Protein AF-A0AAV9R7K5-F1 (afdb_monomer_lite)

Secondary structure (DSSP, 8-state):
---TTGGGSSSSSSPPPEEEEEESS------SS------SS-EEEEE-SSSSPPPPPTT-EEEEEEEEEEEEE-GGG-EEE--TTSGGGEESS--SS---EEETTTTEEE--TT-EEEEPPP--TTSTT-

Radius of gyration: 17.13 Å; chains: 1; bounding box: 42×40×53 Å

InterPro domains:
  IPR001442 Collagen IV, non-collagenous [PF01413] (42-125)
  IPR001442 Collagen IV, non-collagenous [PS51403] (33-130)
  IPR001442 Collagen IV, non-collagenous [SM00111] (41-130)
  IPR016187 C-type lectin fold [SSF56436] (42-129)
  IPR036954 Collagen IV, non-collagenous domain superfamily [G3DSA:2.170.240.10] (8-130)

Organism: NCBI:txid28760

Sequence (130 aa):
MADPDRNKHQTDDLFPIQAEICHMVKVYFMAFRCSVCEASANVIAVHSQTTELPSCPSSWTPLWEGYSFVMETGLGAEGSGQPLVSPGSCLENFHRMPFIECNGNPGTCKYDSSHYSYWLAALDKTDMFG

Structure (mmCIF, N/CA/C/O backbone):
data_AF-A0AAV9R7K5-F1
#
_entry.id   AF-A0AAV9R7K5-F1
#
loop_
_atom_site.group_PDB
_atom_site.id
_atom_site.type_symbol
_atom_site.label_atom_id
_atom_site.label_alt_id
_atom_site.label_comp_id
_atom_site.label_asym_id
_atom_site.label_entity_id
_atom_site.label_seq_id
_atom_site.pdbx_PDB_ins_code
_atom_site.Cartn_x
_atom_site.Cartn_y
_atom_site.Cartn_z
_atom_site.occupancy
_atom_site.B_iso_or_equiv
_atom_site.auth_seq_id
_atom_site.auth_comp_id
_atom_site.auth_asym_id
_atom_site.auth_atom_id
_atom_site.pdbx_PDB_model_num
ATOM 1 N N . MET A 1 1 ? 6.790 -5.495 -32.102 1.00 29.30 1 MET A N 1
ATOM 2 C CA . MET A 1 1 ? 5.323 -5.587 -32.242 1.00 29.30 1 MET A CA 1
ATOM 3 C C . MET A 1 1 ? 4.713 -5.574 -30.852 1.00 29.30 1 MET A C 1
ATOM 5 O O . MET A 1 1 ? 5.114 -6.389 -30.032 1.00 29.30 1 MET A O 1
ATOM 9 N N . ALA A 1 2 ? 3.836 -4.614 -30.565 1.00 29.59 2 ALA A N 1
ATOM 10 C CA . ALA A 1 2 ? 3.057 -4.603 -29.333 1.00 29.59 2 ALA A CA 1
ATOM 11 C C . ALA A 1 2 ? 1.928 -5.631 -29.474 1.00 29.59 2 ALA A C 1
ATOM 13 O O . ALA A 1 2 ? 1.166 -5.561 -30.432 1.00 29.59 2 ALA A O 1
ATOM 14 N N . ASP A 1 3 ? 1.888 -6.606 -28.570 1.00 32.75 3 ASP A N 1
ATOM 15 C CA . ASP A 1 3 ? 0.790 -7.565 -28.455 1.00 32.75 3 ASP A CA 1
ATOM 16 C C . ASP A 1 3 ? -0.491 -6.832 -27.996 1.00 32.75 3 ASP A C 1
ATOM 18 O O . ASP A 1 3 ? -0.460 -6.217 -26.921 1.00 32.75 3 ASP A O 1
ATOM 22 N N . PRO A 1 4 ? -1.568 -6.840 -28.805 1.00 39.34 4 PRO A N 1
ATOM 23 C CA . PRO A 1 4 ? -2.824 -6.152 -28.524 1.00 39.34 4 PRO A CA 1
ATOM 24 C C . PRO A 1 4 ? -3.752 -6.900 -27.546 1.00 39.34 4 PRO A C 1
ATOM 26 O O . PRO A 1 4 ? -4.800 -6.355 -27.210 1.00 39.34 4 PRO A O 1
ATOM 29 N N . ASP A 1 5 ? -3.392 -8.096 -27.059 1.00 40.50 5 ASP A N 1
ATOM 30 C CA . ASP A 1 5 ? -4.244 -8.937 -26.190 1.00 40.50 5 ASP A CA 1
ATOM 31 C C . ASP A 1 5 ? -3.843 -8.921 -24.694 1.00 40.50 5 ASP A C 1
ATOM 33 O O . ASP A 1 5 ? -4.365 -9.675 -23.871 1.00 40.50 5 ASP A O 1
ATOM 37 N N . ARG A 1 6 ? -2.944 -8.014 -24.284 1.00 47.97 6 ARG A N 1
ATOM 38 C CA . ARG A 1 6 ? -2.461 -7.901 -22.888 1.00 47.97 6 ARG A CA 1
ATOM 39 C C . ARG A 1 6 ? -3.446 -7.273 -21.888 1.00 47.97 6 ARG A C 1
ATOM 41 O O . ARG A 1 6 ? -3.101 -7.106 -20.723 1.00 47.97 6 ARG A O 1
ATOM 48 N N . ASN A 1 7 ? -4.675 -6.985 -22.317 1.00 40.34 7 ASN A N 1
ATOM 49 C CA . ASN A 1 7 ? -5.760 -6.479 -21.466 1.00 40.34 7 ASN A CA 1
ATOM 50 C C . ASN A 1 7 ? -6.429 -7.558 -20.589 1.00 40.34 7 ASN A C 1
ATOM 52 O O . ASN A 1 7 ? -7.333 -7.235 -19.830 1.00 40.34 7 ASN A O 1
ATOM 56 N N . LYS A 1 8 ? -6.039 -8.839 -20.676 1.00 37.75 8 LYS A N 1
ATOM 57 C CA . LYS A 1 8 ? -6.762 -9.930 -19.987 1.00 37.75 8 LYS A CA 1
ATOM 58 C C . LYS A 1 8 ? -6.184 -10.411 -18.656 1.00 37.75 8 LYS A C 1
ATOM 60 O O . LYS A 1 8 ? -6.852 -11.179 -17.970 1.00 37.75 8 LYS A O 1
ATOM 65 N N . HIS A 1 9 ? -4.985 -9.985 -18.260 1.00 44.31 9 HIS A N 1
ATOM 66 C CA . HIS A 1 9 ? -4.329 -10.527 -17.057 1.00 44.31 9 HIS A CA 1
ATOM 67 C C . HIS A 1 9 ? -3.969 -9.497 -15.989 1.00 44.31 9 HIS A C 1
ATOM 69 O O . HIS A 1 9 ? -3.207 -9.804 -15.078 1.00 44.31 9 HIS A O 1
ATOM 75 N N . GLN A 1 10 ? -4.552 -8.298 -16.046 1.00 47.72 10 GLN A N 1
ATOM 76 C CA . GLN A 1 10 ? -4.213 -7.246 -15.094 1.00 47.72 10 GLN A CA 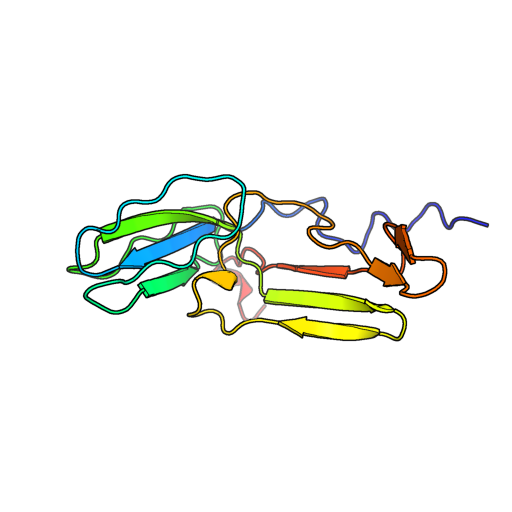1
ATOM 77 C C . GLN A 1 10 ? -5.444 -6.450 -14.666 1.00 47.72 10 GLN A C 1
ATOM 79 O O . GLN A 1 10 ? -5.669 -5.343 -15.134 1.00 47.72 10 GLN A O 1
ATOM 84 N N . THR A 1 11 ? -6.245 -7.061 -13.783 1.00 47.62 11 THR A N 1
ATOM 85 C CA . THR A 1 11 ? -7.217 -6.390 -12.891 1.00 47.62 11 THR A CA 1
ATOM 86 C C . THR A 1 11 ? -8.157 -5.361 -13.539 1.00 47.62 11 THR A C 1
ATOM 88 O O . THR A 1 11 ? -8.476 -4.362 -12.906 1.00 47.62 11 THR A O 1
ATOM 91 N N . ASP A 1 12 ? -8.611 -5.578 -14.775 1.00 40.47 12 ASP A N 1
ATOM 92 C CA . ASP A 1 12 ? -9.501 -4.619 -15.453 1.00 40.47 12 ASP A CA 1
ATOM 93 C C . ASP A 1 12 ? -11.001 -4.863 -15.212 1.00 40.47 12 ASP A C 1
ATOM 95 O O . ASP A 1 12 ? -11.807 -4.022 -15.592 1.00 40.47 12 ASP A O 1
ATOM 99 N N . ASP A 1 13 ? -11.370 -5.925 -14.483 1.00 44.91 13 ASP A N 1
ATOM 100 C CA . ASP A 1 13 ? -12.773 -6.249 -14.157 1.00 44.91 13 ASP A CA 1
ATOM 101 C C . ASP A 1 13 ? -13.037 -6.524 -12.660 1.00 44.91 13 ASP A C 1
ATOM 103 O O . ASP A 1 13 ? -14.130 -6.944 -12.281 1.00 44.91 13 ASP A O 1
ATOM 107 N N . LEU A 1 14 ? -12.059 -6.289 -11.776 1.00 55.47 14 LEU A N 1
ATOM 108 C CA . LEU A 1 14 ? -12.235 -6.451 -10.328 1.00 55.47 14 LEU A CA 1
ATOM 109 C C . LEU A 1 14 ? -12.165 -5.084 -9.651 1.00 55.47 14 LEU A C 1
ATOM 111 O O . LEU A 1 14 ? -11.158 -4.385 -9.744 1.00 55.47 14 LEU A O 1
ATOM 115 N N . PHE A 1 15 ? -13.248 -4.704 -8.974 1.00 57.56 15 PHE A N 1
ATOM 116 C CA . PHE A 1 15 ? -13.302 -3.494 -8.160 1.00 57.56 15 PHE A CA 1
ATOM 117 C C . PHE A 1 15 ? -12.115 -3.463 -7.184 1.00 57.56 15 PHE A C 1
ATOM 119 O O . PHE A 1 15 ? -11.857 -4.467 -6.512 1.00 57.56 15 PHE A O 1
ATOM 126 N N . PRO A 1 16 ? -11.383 -2.343 -7.090 1.00 66.25 16 PRO A N 1
ATOM 127 C CA . PRO A 1 16 ? -10.196 -2.286 -6.257 1.00 66.25 16 PRO A CA 1
ATOM 128 C C . PRO A 1 16 ? -10.585 -2.413 -4.771 1.00 66.25 16 PRO A C 1
ATOM 130 O O . PRO A 1 16 ? -11.484 -1.729 -4.274 1.00 66.25 16 PRO A O 1
ATOM 133 N N . ILE A 1 17 ? -9.936 -3.356 -4.080 1.00 78.12 17 ILE A N 1
ATOM 134 C CA . ILE A 1 17 ? -10.331 -3.824 -2.743 1.00 78.12 17 ILE A CA 1
ATOM 135 C C . ILE A 1 17 ? -9.939 -2.850 -1.664 1.00 78.12 17 ILE A C 1
ATOM 137 O O . ILE A 1 17 ? -8.774 -2.462 -1.561 1.00 78.12 17 ILE A O 1
ATOM 141 N N . GLN A 1 18 ? -10.924 -2.531 -0.834 1.00 86.31 18 GLN A N 1
ATOM 142 C CA . GLN A 1 18 ? -10.821 -1.499 0.175 1.00 86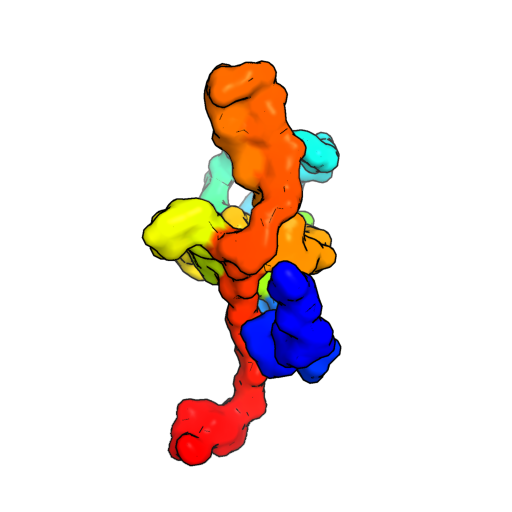.31 18 GLN A CA 1
ATOM 143 C C . GLN A 1 18 ? -9.964 -1.954 1.362 1.00 86.31 18 GLN A C 1
ATOM 145 O O . GLN A 1 18 ? -9.959 -3.120 1.773 1.00 86.31 18 GLN A O 1
ATOM 150 N N . ALA A 1 19 ? -9.229 -1.005 1.915 1.00 84.44 19 ALA A N 1
ATOM 151 C CA . ALA A 1 19 ? -8.418 -1.147 3.106 1.00 84.44 19 ALA A CA 1
ATOM 152 C C . ALA A 1 19 ? -8.541 0.121 3.953 1.00 84.44 19 ALA A C 1
ATOM 154 O O . ALA A 1 19 ? -8.831 1.201 3.439 1.00 84.44 19 ALA A O 1
ATOM 155 N N . GLU A 1 20 ? -8.311 -0.017 5.252 1.00 88.81 20 GLU A N 1
ATOM 156 C CA . GLU A 1 20 ? -8.346 1.096 6.192 1.00 88.81 20 GLU A CA 1
ATOM 157 C C . GLU A 1 20 ? -7.115 1.041 7.094 1.00 88.81 20 GLU A C 1
ATOM 159 O O . GLU A 1 20 ? -6.742 -0.017 7.614 1.00 88.81 20 GLU A O 1
ATOM 164 N N . ILE A 1 21 ? -6.458 2.188 7.258 1.00 87.38 21 ILE A N 1
ATOM 165 C CA . ILE A 1 21 ? -5.391 2.346 8.234 1.00 87.38 21 ILE A CA 1
ATOM 166 C C . ILE A 1 21 ? -5.978 2.772 9.561 1.00 87.38 21 ILE A C 1
ATOM 168 O O . ILE A 1 21 ? -6.681 3.772 9.669 1.00 87.38 21 ILE A O 1
ATOM 172 N N . CYS A 1 22 ? -5.601 2.029 10.588 1.00 83.50 22 CYS A N 1
ATOM 173 C CA . CYS A 1 22 ? -6.090 2.179 11.938 1.00 83.50 22 CYS A CA 1
ATOM 174 C C . CYS A 1 22 ? -4.937 2.542 12.865 1.00 83.50 22 CYS A C 1
ATOM 176 O O . CYS A 1 22 ? -3.831 2.006 12.761 1.00 83.50 22 CYS A O 1
ATOM 178 N N . HIS A 1 23 ? -5.209 3.388 13.852 1.00 86.69 23 HIS A N 1
ATOM 179 C CA . HIS A 1 23 ? -4.253 3.712 14.906 1.00 86.69 23 HIS A CA 1
ATOM 180 C C . HIS A 1 23 ? -4.954 3.960 16.261 1.00 86.69 23 HIS A C 1
ATOM 182 O O . HIS A 1 23 ? -6.149 4.224 16.301 1.00 86.69 23 HIS A O 1
ATOM 188 N N . MET A 1 24 ? -4.249 3.867 17.396 1.00 66.50 24 MET A N 1
ATOM 189 C CA . MET A 1 24 ? -4.876 3.967 18.731 1.00 66.50 24 MET A CA 1
ATOM 190 C C . MET A 1 24 ? -5.065 5.394 19.319 1.00 66.50 24 MET A C 1
ATOM 192 O O . MET A 1 24 ? -5.820 5.542 20.275 1.00 66.50 24 MET A O 1
ATOM 196 N N . VAL A 1 25 ? -4.409 6.451 18.809 1.00 62.09 25 VAL A N 1
ATOM 197 C CA . VAL A 1 25 ? -4.447 7.854 19.310 1.00 62.09 25 VAL A CA 1
ATOM 198 C C . VAL A 1 25 ? -4.378 8.915 18.172 1.00 62.09 25 VAL A C 1
ATOM 200 O O . VAL A 1 25 ? -4.043 8.635 17.040 1.00 62.09 25 VAL A O 1
ATOM 203 N N . LYS A 1 26 ? -4.724 10.188 18.385 1.00 53.88 26 LYS A N 1
ATOM 204 C CA . LYS A 1 26 ? -4.750 11.180 17.284 1.00 53.88 26 LYS A CA 1
ATOM 205 C C . LYS A 1 26 ? -3.396 11.352 16.565 1.00 53.88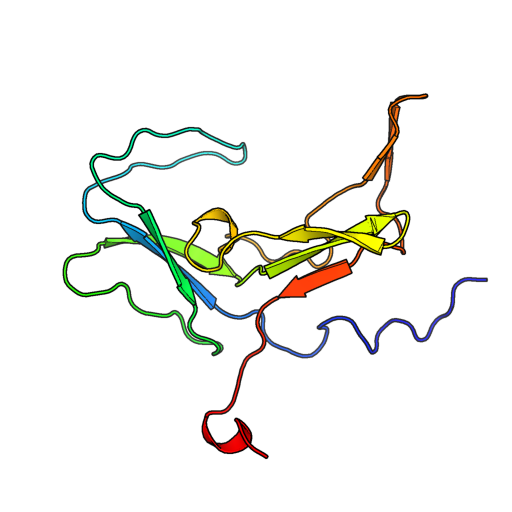 26 LYS A C 1
ATOM 207 O O . LYS A 1 26 ? -2.459 11.897 17.143 1.00 53.88 26 LYS A O 1
ATOM 212 N N . VAL A 1 27 ? -3.354 10.990 15.282 1.00 57.97 27 VAL A N 1
ATOM 213 C CA . VAL A 1 27 ? -2.294 11.340 14.323 1.00 57.97 27 VAL A CA 1
ATOM 214 C C . VAL A 1 27 ? -2.887 12.339 13.330 1.00 57.97 27 VAL A C 1
ATOM 216 O O . VAL A 1 27 ? -4.007 12.151 12.862 1.00 57.97 27 VAL A O 1
ATOM 219 N N . TYR A 1 28 ? -2.165 13.416 13.025 1.00 55.69 28 TYR A N 1
ATOM 220 C CA . TYR A 1 28 ? -2.581 14.400 12.022 1.00 55.69 28 TYR A CA 1
ATOM 221 C C . TYR A 1 28 ? -1.712 14.235 10.777 1.00 55.69 28 TYR A C 1
ATOM 223 O O . TYR A 1 28 ? -0.486 14.278 10.879 1.00 55.69 28 TYR A O 1
ATOM 231 N N . PHE A 1 29 ? -2.341 14.052 9.617 1.00 60.66 29 PHE A N 1
ATOM 232 C CA . PHE A 1 29 ? -1.664 13.823 8.341 1.00 60.66 29 PHE A CA 1
ATOM 233 C C . PHE A 1 29 ? -2.068 14.888 7.319 1.00 60.66 29 PHE A C 1
ATOM 235 O O . PHE A 1 29 ? -3.235 15.275 7.269 1.00 60.66 29 PHE A O 1
ATOM 242 N N . MET A 1 30 ? -1.109 15.371 6.519 1.00 46.66 30 MET A N 1
ATOM 243 C CA . MET A 1 30 ? -1.372 16.190 5.328 1.00 46.66 30 MET A CA 1
ATOM 244 C C . MET A 1 30 ? -0.109 16.299 4.450 1.00 46.66 30 MET A C 1
ATOM 246 O O . MET A 1 30 ? 0.754 17.115 4.767 1.00 46.66 30 MET A O 1
ATOM 250 N N . ALA A 1 31 ? -0.002 15.538 3.347 1.00 49.81 31 ALA A N 1
ATOM 251 C CA . ALA A 1 31 ? 0.693 15.940 2.102 1.00 49.81 31 ALA A CA 1
ATOM 252 C C . ALA A 1 31 ? 0.761 14.821 1.034 1.00 49.81 31 ALA A C 1
ATOM 254 O O . ALA A 1 31 ? 0.903 13.651 1.350 1.00 49.81 31 ALA A O 1
ATOM 255 N N . PHE A 1 32 ? 0.827 15.229 -0.244 1.00 54.56 32 PHE A N 1
ATOM 256 C CA . PHE A 1 32 ? 1.091 14.408 -1.448 1.00 54.56 32 PHE A CA 1
ATOM 257 C C . PHE A 1 32 ? 2.555 13.917 -1.604 1.00 54.56 32 PHE A C 1
ATOM 259 O O . PHE A 1 32 ? 2.951 13.423 -2.659 1.00 54.56 32 PHE A O 1
ATOM 266 N N . ARG A 1 33 ? 3.401 14.104 -0.585 1.00 78.81 33 ARG A N 1
ATOM 267 C CA . ARG A 1 33 ? 4.776 13.577 -0.508 1.00 78.81 33 ARG A CA 1
ATOM 268 C C . ARG A 1 33 ? 4.854 12.644 0.694 1.00 78.81 33 ARG A C 1
ATOM 270 O O . ARG A 1 33 ? 4.086 12.811 1.631 1.00 78.81 33 ARG A O 1
ATOM 277 N N . CYS A 1 34 ? 5.810 11.721 0.710 1.00 79.81 34 CYS A N 1
ATOM 278 C CA . CYS A 1 34 ? 6.018 10.888 1.891 1.00 79.81 34 CYS A CA 1
ATOM 279 C C . CYS A 1 34 ? 6.409 11.766 3.091 1.00 79.81 34 CYS A C 1
ATOM 281 O O . CYS A 1 34 ? 7.391 12.510 3.020 1.00 79.81 34 CYS A O 1
ATOM 283 N N . SER A 1 35 ? 5.663 11.668 4.190 1.00 82.62 35 SER A N 1
ATOM 284 C CA . SER A 1 35 ? 6.018 12.257 5.481 1.00 82.62 35 SER A CA 1
ATOM 285 C C . SER A 1 35 ? 6.332 11.161 6.490 1.00 82.62 35 SER A C 1
ATOM 287 O O . SER A 1 35 ? 5.624 10.159 6.571 1.00 82.62 35 SER A O 1
ATOM 289 N N . VAL A 1 36 ? 7.384 11.367 7.281 1.00 83.25 36 VAL A N 1
ATOM 290 C CA . VAL A 1 36 ? 7.678 10.524 8.443 1.00 83.25 36 VAL A CA 1
ATOM 291 C C . VAL A 1 36 ? 7.044 11.185 9.658 1.00 83.25 36 VAL A C 1
ATOM 293 O O . VAL A 1 36 ? 7.354 12.335 9.968 1.00 83.25 36 VAL A O 1
ATOM 296 N N . CYS A 1 37 ? 6.146 10.467 10.324 1.00 81.19 37 CYS A N 1
ATOM 297 C CA . CYS A 1 37 ? 5.408 10.960 11.481 1.00 81.19 37 CYS A CA 1
ATOM 298 C C . CYS A 1 37 ? 5.734 10.112 12.710 1.00 81.19 37 CYS A C 1
ATOM 300 O O . CYS A 1 37 ? 5.847 8.890 12.614 1.00 81.19 37 CYS A O 1
ATOM 302 N N . GLU A 1 38 ? 5.850 10.757 13.869 1.00 82.94 38 GLU A N 1
ATOM 303 C CA . GLU A 1 38 ? 5.887 10.065 15.154 1.00 82.94 38 GLU A CA 1
ATOM 304 C C . GLU A 1 38 ? 4.452 9.790 15.609 1.00 82.94 38 GLU A C 1
ATOM 306 O O . GLU A 1 38 ? 3.614 10.693 15.640 1.00 82.94 38 GLU A O 1
ATOM 311 N N . ALA A 1 39 ? 4.165 8.537 15.946 1.00 82.00 39 ALA A N 1
ATOM 312 C CA . ALA A 1 39 ? 2.868 8.117 16.447 1.00 82.00 39 ALA A CA 1
ATOM 313 C C . ALA A 1 39 ? 3.025 7.641 17.894 1.00 82.00 39 ALA A C 1
ATOM 315 O O . ALA A 1 39 ? 3.938 6.881 18.208 1.00 82.00 39 ALA A O 1
ATOM 316 N N . SER A 1 40 ? 2.114 8.041 18.784 1.00 82.38 40 SER A N 1
ATOM 317 C CA . SER A 1 40 ? 2.160 7.657 20.205 1.00 82.38 40 SER A CA 1
ATOM 318 C C . SER A 1 40 ? 1.763 6.196 20.469 1.00 82.38 40 SER A C 1
ATOM 320 O O . SER A 1 40 ? 1.709 5.768 21.619 1.00 82.38 40 SER A O 1
ATOM 322 N N . ALA A 1 41 ? 1.425 5.446 19.419 1.00 86.25 41 ALA A N 1
ATOM 323 C CA . ALA A 1 41 ? 1.008 4.049 19.451 1.00 86.25 41 ALA A CA 1
ATOM 324 C C . ALA A 1 41 ? 1.206 3.389 18.072 1.00 86.25 41 ALA A C 1
ATOM 326 O O . ALA A 1 41 ? 1.571 4.043 17.093 1.00 86.25 41 ALA A O 1
ATOM 327 N N . ASN A 1 42 ? 0.928 2.088 17.985 1.00 89.44 42 ASN A N 1
ATOM 328 C CA . ASN A 1 42 ? 1.041 1.340 16.734 1.00 89.44 42 ASN A CA 1
ATOM 329 C C . ASN A 1 42 ? 0.012 1.803 15.691 1.00 89.44 42 ASN A C 1
ATOM 331 O O . ASN A 1 42 ? -1.108 2.188 16.029 1.00 89.44 42 ASN A O 1
ATOM 335 N N . VAL A 1 43 ? 0.405 1.726 14.420 1.00 92.44 43 VAL A N 1
ATOM 336 C CA . VAL A 1 43 ? -0.449 1.928 13.242 1.00 92.44 43 VAL A CA 1
ATOM 337 C C . VAL A 1 43 ? -0.492 0.604 12.482 1.00 92.44 43 VAL A C 1
ATOM 339 O O . VAL A 1 43 ? 0.558 -0.015 12.303 1.00 92.44 43 VAL A O 1
ATOM 342 N N . ILE A 1 44 ? -1.675 0.169 12.052 1.00 94.75 44 ILE A N 1
ATOM 343 C CA . ILE A 1 44 ? -1.855 -1.069 11.283 1.00 94.75 44 ILE A CA 1
ATOM 344 C C . ILE A 1 44 ? -2.759 -0.839 10.077 1.00 94.75 44 ILE A C 1
ATOM 346 O O . ILE A 1 44 ? -3.623 0.035 10.110 1.00 94.75 44 ILE A O 1
ATOM 350 N N . ALA A 1 45 ? -2.595 -1.670 9.054 1.00 96.38 45 ALA A N 1
ATOM 351 C CA . ALA A 1 45 ? -3.557 -1.820 7.973 1.00 96.38 45 ALA A CA 1
ATOM 352 C C . ALA A 1 45 ? -4.551 -2.950 8.260 1.00 96.38 45 ALA A C 1
ATOM 354 O O . ALA A 1 45 ? -4.186 -4.002 8.795 1.00 96.38 45 ALA A O 1
ATOM 355 N N . VAL A 1 46 ? -5.808 -2.728 7.883 1.00 97.38 46 VAL A N 1
ATOM 356 C CA . VAL A 1 46 ? -6.869 -3.734 7.856 1.00 97.38 46 VAL A CA 1
ATOM 357 C C . VAL A 1 46 ? -7.403 -3.823 6.431 1.00 97.38 46 VAL A C 1
ATOM 359 O O . VAL A 1 46 ? -7.668 -2.806 5.797 1.00 97.38 46 VAL A O 1
ATOM 362 N N . HIS A 1 47 ? -7.565 -5.045 5.931 1.00 95.69 47 HIS A N 1
ATOM 363 C CA . HIS A 1 47 ? -8.008 -5.329 4.567 1.00 95.69 47 HIS A CA 1
ATOM 364 C C . HIS A 1 47 ? -9.331 -6.094 4.603 1.00 95.69 47 HIS A C 1
ATOM 366 O O . HIS A 1 47 ? -9.445 -7.071 5.345 1.00 95.69 47 HIS A O 1
ATOM 372 N N . SER A 1 48 ? -10.326 -5.678 3.815 1.00 94.12 48 SER A N 1
ATOM 373 C CA . SER A 1 48 ? -11.649 -6.321 3.840 1.00 94.12 48 SER A CA 1
ATOM 374 C C . SER A 1 48 ? -11.719 -7.610 3.024 1.00 94.12 48 SER A C 1
ATOM 376 O O . SER A 1 48 ? -12.525 -8.483 3.339 1.00 94.12 48 SER A O 1
ATOM 378 N N . GLN A 1 49 ? -10.898 -7.725 1.972 1.00 91.19 49 GLN A N 1
ATOM 379 C CA . GLN A 1 49 ? -11.082 -8.705 0.887 1.00 91.19 49 GLN A CA 1
ATOM 380 C C . GLN A 1 49 ? -12.485 -8.649 0.251 1.00 91.19 49 GLN A C 1
ATOM 382 O O . GLN A 1 49 ? -12.962 -9.628 -0.321 1.00 91.19 49 GLN A O 1
ATOM 387 N N . THR A 1 50 ? -13.140 -7.489 0.324 1.00 87.62 50 THR A N 1
ATOM 388 C CA . THR A 1 50 ? -14.419 -7.182 -0.321 1.00 87.62 50 THR A CA 1
ATOM 389 C C . THR A 1 50 ? -14.359 -5.784 -0.948 1.00 87.62 50 THR A C 1
ATOM 391 O O . THR A 1 50 ? -13.362 -5.068 -0.854 1.00 87.62 50 THR A O 1
ATOM 394 N N . THR A 1 51 ? -15.437 -5.361 -1.602 1.00 86.44 51 THR A N 1
ATOM 395 C CA . THR A 1 51 ? -15.576 -3.979 -2.090 1.00 86.44 51 THR A CA 1
ATOM 396 C C . THR A 1 51 ? -16.004 -2.996 -1.000 1.00 86.44 51 THR A C 1
ATOM 398 O O . THR A 1 51 ? -16.144 -1.809 -1.273 1.00 86.44 51 THR A O 1
ATOM 401 N N . GLU A 1 52 ? -16.247 -3.479 0.217 1.00 90.19 52 GLU A N 1
ATOM 402 C CA . GLU A 1 52 ? -16.656 -2.667 1.360 1.00 90.19 52 GLU A CA 1
ATOM 403 C C . GLU A 1 52 ? -15.436 -2.289 2.198 1.00 90.19 52 GLU A C 1
ATOM 405 O O . GLU A 1 52 ? -14.489 -3.071 2.321 1.00 90.19 52 GLU A O 1
ATOM 410 N N . LEU A 1 53 ? -15.472 -1.098 2.796 1.00 91.81 53 LEU A N 1
ATOM 411 C CA . LEU A 1 53 ? -14.444 -0.659 3.733 1.00 91.81 53 LEU A CA 1
ATOM 412 C C . LEU A 1 53 ? -14.453 -1.561 4.978 1.00 91.81 53 LEU A C 1
ATOM 414 O O . LEU A 1 53 ? -15.520 -1.783 5.562 1.00 91.81 53 LEU A O 1
ATOM 418 N N . PRO A 1 54 ? -13.295 -2.104 5.399 1.00 95.00 54 PRO A N 1
ATOM 419 C CA . PRO A 1 54 ? -13.215 -2.791 6.679 1.00 95.00 54 PRO A CA 1
ATOM 420 C C . PRO A 1 54 ? -13.403 -1.778 7.810 1.00 95.00 54 PRO A C 1
ATOM 422 O O . PRO A 1 54 ? -13.145 -0.599 7.628 1.00 95.00 54 PRO A O 1
ATOM 425 N N . SER A 1 55 ? -13.829 -2.233 8.987 1.00 95.00 55 SER A N 1
ATOM 426 C CA . SER A 1 55 ? -13.839 -1.385 10.182 1.00 95.00 55 SER A CA 1
ATOM 427 C C . SER A 1 55 ? -12.567 -1.584 10.997 1.00 95.00 55 SER A C 1
ATOM 429 O O . SER A 1 55 ? -12.136 -2.722 11.213 1.00 95.00 55 SER A O 1
ATOM 431 N N . CYS A 1 56 ? -12.021 -0.496 11.538 1.00 94.88 56 CYS A N 1
ATOM 432 C CA . CYS A 1 56 ? -10.959 -0.585 12.533 1.00 94.88 56 CYS A CA 1
ATOM 433 C C . CYS A 1 56 ? -11.350 -1.435 13.764 1.00 94.88 56 CYS A C 1
ATOM 435 O O . CYS A 1 56 ? -12.511 -1.425 14.190 1.00 94.88 56 CYS A O 1
ATOM 437 N N . PRO A 1 57 ? -10.392 -2.156 14.388 1.00 94.81 57 PRO A N 1
ATOM 438 C CA . PRO A 1 57 ? -10.663 -2.927 15.597 1.00 94.81 57 PRO A CA 1
ATOM 439 C C . PRO A 1 57 ? -11.133 -2.038 16.756 1.00 94.81 57 PRO A C 1
ATOM 441 O O . PRO A 1 57 ? -10.866 -0.838 16.793 1.00 94.81 57 PRO A O 1
ATOM 444 N N . SER A 1 58 ? -11.779 -2.639 17.759 1.00 93.94 58 SER A N 1
ATOM 445 C CA . SER A 1 58 ? -12.237 -1.900 18.945 1.00 93.94 58 SER A CA 1
ATOM 446 C C . SER A 1 58 ? -11.107 -1.080 19.575 1.00 93.94 58 SER A C 1
ATOM 448 O O . SER A 1 58 ? -10.019 -1.603 19.814 1.00 93.94 58 SER A O 1
ATOM 450 N N . SER A 1 59 ? -11.402 0.182 19.901 1.00 89.75 59 SER A N 1
ATOM 451 C CA . SER A 1 59 ? -10.465 1.166 20.477 1.00 89.75 59 SER A CA 1
ATOM 452 C C . SER A 1 59 ? -9.397 1.705 19.517 1.00 89.75 59 SER A C 1
ATOM 454 O O . SER A 1 59 ? -8.519 2.450 19.949 1.00 89.75 59 SER A O 1
ATOM 456 N N . TRP A 1 60 ? -9.477 1.376 18.228 1.00 93.38 60 TRP A N 1
ATOM 457 C CA . TRP A 1 60 ? -8.696 2.020 17.177 1.00 93.38 60 TRP A CA 1
ATOM 458 C C . TRP A 1 60 ? -9.537 3.091 16.479 1.00 93.38 60 TRP A C 1
ATOM 460 O O . TRP A 1 60 ? -10.763 3.037 16.452 1.00 93.38 60 TRP A O 1
ATOM 470 N N . THR A 1 61 ? -8.856 4.085 15.928 1.00 90.31 61 THR A N 1
ATOM 471 C CA . THR A 1 61 ? -9.417 5.193 15.157 1.00 90.31 61 THR A CA 1
ATOM 472 C C .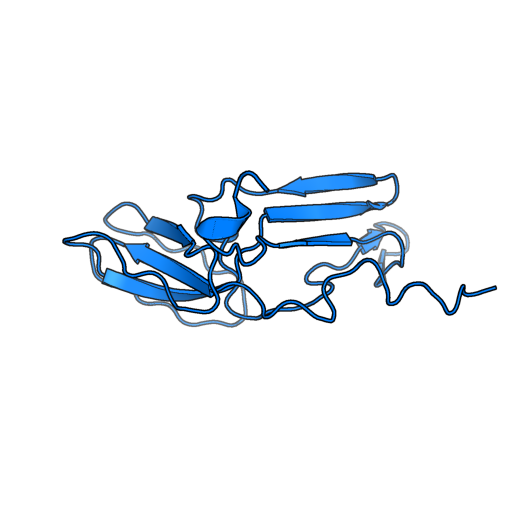 THR A 1 61 ? -8.882 5.106 13.729 1.00 90.31 61 THR A C 1
ATOM 474 O O . THR A 1 61 ? -7.692 4.812 13.561 1.00 90.31 61 THR A O 1
ATOM 477 N N . PRO A 1 62 ? -9.715 5.359 12.710 1.00 91.06 62 PRO A N 1
ATOM 478 C CA . PRO A 1 62 ? -9.252 5.392 11.331 1.00 91.06 62 PRO A CA 1
ATOM 479 C C . PRO A 1 62 ? -8.344 6.599 11.069 1.00 91.06 62 PRO A C 1
ATOM 481 O O . PRO A 1 62 ? -8.526 7.670 11.655 1.00 91.06 62 PRO A O 1
ATOM 484 N N . LEU A 1 63 ? -7.349 6.413 10.200 1.00 90.25 63 LEU A N 1
ATOM 485 C CA . LEU A 1 63 ? -6.455 7.462 9.705 1.00 90.25 63 LEU A CA 1
ATOM 486 C C . LEU A 1 63 ? -6.738 7.787 8.240 1.00 90.25 63 LEU A C 1
ATOM 488 O O . LEU A 1 63 ? -7.002 8.945 7.925 1.00 90.25 63 LEU A O 1
ATOM 492 N N . TRP A 1 64 ? -6.680 6.782 7.364 1.00 90.75 64 TRP A N 1
ATOM 493 C CA . TRP A 1 64 ? -7.038 6.917 5.954 1.00 90.75 64 TRP A CA 1
ATOM 494 C C . TRP A 1 64 ? -7.591 5.613 5.387 1.00 90.75 64 TRP A C 1
ATOM 496 O O . TRP A 1 64 ? -7.306 4.521 5.885 1.00 90.75 64 TRP A O 1
ATOM 506 N N . GLU A 1 65 ? -8.361 5.760 4.319 1.00 93.31 65 GLU A N 1
ATOM 507 C CA . GLU A 1 65 ? -8.937 4.681 3.525 1.00 93.31 65 GLU A CA 1
ATOM 508 C C . GLU A 1 65 ? -8.136 4.529 2.227 1.00 93.31 65 GLU A C 1
ATOM 510 O O . GLU A 1 65 ? -7.523 5.485 1.744 1.00 93.31 65 GLU A O 1
ATOM 515 N N . GLY A 1 66 ? -8.122 3.334 1.647 1.00 93.31 66 GLY A N 1
ATOM 516 C CA . GLY A 1 66 ? -7.378 3.085 0.421 1.00 93.31 66 GLY A CA 1
ATOM 517 C C . GLY A 1 66 ? -7.573 1.688 -0.142 1.00 93.31 66 GLY A C 1
ATOM 518 O O . GLY A 1 66 ? -8.585 1.029 0.087 1.00 93.31 66 GLY A O 1
ATOM 519 N N . TYR A 1 67 ? -6.577 1.240 -0.899 1.00 93.44 67 TYR A N 1
ATOM 520 C CA . TYR A 1 67 ? -6.608 0.010 -1.672 1.00 93.44 67 TYR A CA 1
ATOM 521 C C . TYR A 1 67 ? -5.523 -0.969 -1.243 1.00 93.44 67 TYR A C 1
ATOM 523 O O . TYR A 1 67 ? -4.395 -0.585 -0.933 1.00 93.44 67 TYR A O 1
ATOM 531 N N . SER A 1 68 ? -5.878 -2.252 -1.267 1.00 94.44 68 SER A N 1
ATOM 532 C CA . SER A 1 68 ? -5.070 -3.356 -0.749 1.00 94.44 68 SER A CA 1
ATOM 533 C C . SER A 1 68 ? -3.917 -3.737 -1.680 1.00 94.44 68 SER A C 1
ATOM 535 O O . SER A 1 68 ? -4.060 -4.618 -2.529 1.00 94.44 68 SER A O 1
ATOM 537 N N . PHE A 1 69 ? -2.775 -3.086 -1.510 1.00 93.12 69 PHE A N 1
ATOM 538 C CA . PHE A 1 69 ? -1.544 -3.329 -2.246 1.00 93.12 69 PHE A CA 1
ATOM 539 C C . PHE A 1 69 ? -0.700 -4.435 -1.596 1.00 93.12 69 PHE A C 1
ATOM 541 O O . PHE A 1 69 ? -0.480 -4.428 -0.386 1.00 93.12 69 PHE A O 1
ATOM 548 N N . VAL A 1 70 ? -0.213 -5.387 -2.393 1.00 92.69 70 VAL A N 1
ATOM 549 C CA . VAL A 1 70 ? 0.561 -6.539 -1.899 1.00 92.69 70 VAL A CA 1
ATOM 550 C C . VAL A 1 70 ? 2.032 -6.406 -2.271 1.00 92.69 70 VAL A C 1
ATOM 552 O O . VAL A 1 70 ? 2.911 -6.464 -1.408 1.00 92.69 70 VAL A O 1
ATOM 555 N N . MET A 1 71 ? 2.297 -6.279 -3.569 1.00 92.69 71 MET A N 1
ATOM 556 C CA . MET A 1 71 ? 3.645 -6.304 -4.119 1.00 92.69 71 MET A CA 1
ATOM 557 C C . MET A 1 71 ? 3.683 -5.750 -5.541 1.00 92.69 71 MET A C 1
ATOM 559 O O . MET A 1 71 ? 2.660 -5.619 -6.218 1.00 9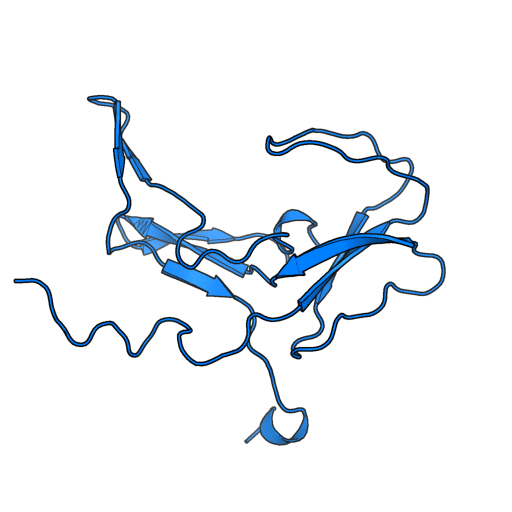2.69 71 MET A O 1
ATOM 563 N N . GLU A 1 72 ? 4.889 -5.494 -6.013 1.00 90.62 72 GLU A N 1
ATOM 564 C CA . GLU A 1 72 ? 5.211 -5.105 -7.371 1.00 90.62 72 GLU A CA 1
ATOM 565 C C . GLU A 1 72 ? 6.363 -5.950 -7.910 1.00 90.62 72 GLU A C 1
ATOM 567 O O . GLU A 1 72 ? 7.224 -6.413 -7.163 1.00 90.62 72 GLU A O 1
ATOM 572 N N . THR A 1 73 ? 6.400 -6.118 -9.227 1.00 90.50 73 THR A N 1
ATOM 573 C CA . THR A 1 73 ? 7.575 -6.630 -9.940 1.00 90.50 73 THR A CA 1
ATOM 574 C C . THR A 1 73 ? 7.953 -5.671 -11.056 1.00 90.50 73 THR A C 1
ATOM 576 O O . THR A 1 73 ? 7.082 -5.003 -11.616 1.00 90.50 73 THR A O 1
ATOM 579 N N . GLY A 1 74 ? 9.231 -5.632 -11.413 1.00 87.56 74 GLY A N 1
ATOM 580 C CA . GLY A 1 74 ? 9.789 -4.797 -12.468 1.00 87.56 74 GLY A CA 1
ATOM 581 C C . GLY A 1 74 ? 10.737 -5.566 -13.386 1.00 87.56 74 GLY A C 1
ATOM 582 O O . GLY A 1 74 ? 10.524 -6.738 -13.717 1.00 87.56 74 GLY A O 1
ATOM 583 N N . LEU A 1 75 ? 11.786 -4.884 -13.848 1.00 84.69 75 LEU A N 1
ATOM 584 C CA . LEU A 1 75 ? 12.773 -5.464 -14.758 1.00 84.69 75 LEU A CA 1
ATOM 585 C C . LEU A 1 75 ? 13.405 -6.740 -14.181 1.00 84.69 75 LEU A C 1
ATOM 587 O O . LEU A 1 75 ? 13.806 -6.793 -13.025 1.00 84.69 75 LEU A O 1
ATOM 591 N N . GLY A 1 76 ? 13.505 -7.779 -15.015 1.00 84.62 76 GLY A N 1
ATOM 592 C CA . GLY A 1 76 ? 14.086 -9.063 -14.611 1.00 84.62 76 GLY A CA 1
ATOM 593 C C . GLY A 1 76 ? 13.204 -9.909 -13.688 1.00 84.62 76 GLY A C 1
ATOM 594 O O . GLY A 1 76 ? 13.694 -10.906 -13.173 1.00 84.62 76 GLY A O 1
ATOM 595 N N . ALA A 1 77 ? 11.926 -9.543 -13.508 1.00 84.12 77 ALA A N 1
ATOM 596 C CA . ALA A 1 77 ? 11.012 -10.147 -12.532 1.00 84.12 77 ALA A CA 1
ATOM 597 C C . ALA A 1 77 ? 11.463 -9.986 -11.067 1.00 84.12 77 ALA A C 1
ATOM 599 O O . ALA A 1 77 ? 10.954 -10.668 -10.180 1.00 84.12 77 ALA A O 1
ATOM 600 N N . GLU A 1 78 ? 12.379 -9.051 -10.814 1.00 87.56 78 GLU A N 1
ATOM 601 C CA . GLU A 1 78 ? 12.685 -8.579 -9.469 1.00 87.56 78 GLU A CA 1
ATOM 602 C C . GLU A 1 78 ? 11.502 -7.779 -8.928 1.00 87.56 78 GLU A C 1
ATOM 604 O O . GLU A 1 78 ? 10.782 -7.126 -9.686 1.00 87.56 78 GLU A O 1
ATOM 609 N N . GLY A 1 79 ? 11.286 -7.823 -7.619 1.00 86.31 79 GLY A N 1
ATOM 610 C CA . GLY A 1 79 ? 10.124 -7.195 -7.013 1.00 86.31 79 GLY A CA 1
ATOM 611 C C . GLY A 1 79 ? 10.264 -6.980 -5.519 1.00 86.31 79 GLY A C 1
ATOM 612 O O . GLY A 1 79 ? 11.135 -7.547 -4.858 1.00 86.31 79 GLY A O 1
ATOM 613 N N . SER A 1 80 ? 9.367 -6.165 -4.989 1.00 89.00 80 SER A N 1
ATOM 614 C CA . SER A 1 80 ? 9.235 -5.906 -3.562 1.00 89.00 80 SER A CA 1
ATOM 615 C C . SER A 1 80 ? 7.776 -5.973 -3.151 1.00 89.00 80 SER A C 1
ATOM 617 O O . SER A 1 80 ? 6.868 -5.900 -3.970 1.00 89.00 80 SER A O 1
ATOM 619 N N . GLY A 1 81 ? 7.553 -6.178 -1.860 1.00 90.88 81 GLY A N 1
ATOM 620 C CA . GLY A 1 81 ? 6.228 -6.165 -1.266 1.00 90.88 81 GLY A CA 1
ATOM 621 C C . GLY A 1 81 ? 6.303 -5.683 0.169 1.00 90.88 81 GLY A C 1
ATOM 622 O O . GLY A 1 81 ? 7.391 -5.477 0.716 1.00 90.88 81 GLY A O 1
ATOM 623 N N . GLN A 1 82 ? 5.140 -5.492 0.777 1.00 86.19 82 GLN A N 1
ATOM 624 C CA . GLN A 1 82 ? 5.019 -5.054 2.164 1.00 86.19 82 GLN A CA 1
ATOM 625 C C . GLN A 1 82 ? 4.181 -6.063 2.956 1.00 86.19 82 GLN A C 1
ATOM 627 O O . GLN A 1 82 ? 3.276 -6.686 2.398 1.00 86.19 82 GLN A O 1
ATOM 632 N N . PRO A 1 83 ? 4.437 -6.243 4.265 1.00 96.12 83 PRO A N 1
ATOM 633 C CA . PRO A 1 83 ? 3.518 -6.991 5.113 1.00 96.12 83 PRO A CA 1
ATOM 634 C C . PRO A 1 83 ? 2.117 -6.373 5.040 1.00 96.12 83 PRO A C 1
ATOM 636 O O . PRO A 1 83 ? 1.992 -5.161 5.174 1.00 96.12 83 PRO A O 1
ATOM 639 N N . LEU A 1 84 ? 1.064 -7.187 4.931 1.00 95.75 84 LEU A N 1
ATOM 640 C CA . LEU A 1 84 ? -0.328 -6.701 4.869 1.00 95.75 84 LEU A CA 1
ATOM 641 C C . LEU A 1 84 ? -0.808 -5.983 6.142 1.00 95.75 84 LEU A C 1
ATOM 643 O O . LEU A 1 84 ? -1.882 -5.410 6.164 1.00 95.75 84 LEU A O 1
ATOM 647 N N . VAL A 1 85 ? -0.041 -6.032 7.230 1.00 95.69 85 VAL A N 1
ATOM 648 C CA . VAL A 1 85 ? -0.326 -5.247 8.442 1.00 95.69 85 VAL A CA 1
ATOM 649 C C . VAL A 1 85 ? 0.319 -3.854 8.392 1.00 95.69 85 VAL A C 1
ATOM 651 O O . VAL A 1 85 ? 0.001 -2.995 9.211 1.00 95.69 85 VAL A O 1
ATOM 654 N N . SER A 1 86 ? 1.249 -3.624 7.462 1.00 94.81 86 SER A N 1
ATOM 655 C CA . SER A 1 86 ? 1.985 -2.368 7.327 1.00 94.81 86 SER A CA 1
ATOM 656 C C . SER A 1 86 ? 1.097 -1.289 6.713 1.00 94.81 86 SER A C 1
ATOM 658 O O . SER A 1 86 ? 0.415 -1.571 5.736 1.00 94.81 86 SER A O 1
ATOM 660 N N . PRO A 1 87 ? 1.175 -0.022 7.154 1.00 93.31 87 PRO A N 1
ATOM 661 C CA . PRO A 1 87 ? 0.460 1.066 6.488 1.00 93.31 87 PRO A CA 1
ATOM 662 C C . PRO A 1 87 ? 0.764 1.190 4.984 1.00 93.31 87 PRO A C 1
ATOM 664 O O . PRO A 1 87 ? -0.074 1.657 4.221 1.00 93.31 87 PRO A O 1
ATOM 667 N N . GLY A 1 88 ? 1.943 0.729 4.543 1.00 92.38 88 GLY A N 1
ATOM 668 C CA . GLY A 1 88 ? 2.340 0.723 3.133 1.00 92.38 88 GLY A CA 1
ATOM 669 C C . GLY A 1 88 ? 1.545 -0.231 2.231 1.00 92.38 88 GLY A C 1
ATOM 670 O O . GLY A 1 88 ? 1.625 -0.085 1.015 1.00 92.38 88 GLY A O 1
ATOM 671 N N . SER A 1 89 ? 0.772 -1.176 2.782 1.00 95.81 89 SER A N 1
ATOM 672 C CA . SER A 1 89 ? -0.141 -2.020 1.996 1.00 95.81 89 SER A CA 1
ATOM 673 C C . SER A 1 89 ? -1.487 -1.344 1.695 1.00 95.81 89 SER A C 1
ATOM 675 O O . SER A 1 89 ? -2.283 -1.908 0.952 1.00 95.81 89 SER A O 1
ATOM 677 N N . CYS A 1 90 ? -1.770 -0.150 2.235 1.00 94.81 90 CYS A N 1
ATOM 678 C CA . CYS A 1 90 ? -3.016 0.591 2.004 1.00 94.81 90 CYS A CA 1
ATOM 679 C C . CYS A 1 90 ? -2.742 1.903 1.254 1.00 94.81 90 CYS A C 1
ATOM 681 O O . CYS A 1 90 ? -2.502 2.950 1.861 1.00 94.81 90 CYS A O 1
ATOM 683 N N . LEU A 1 91 ? -2.762 1.850 -0.078 1.00 91.44 91 LEU A N 1
ATOM 684 C CA . LEU A 1 91 ? -2.539 3.031 -0.916 1.00 91.44 91 LEU A CA 1
ATOM 685 C C . LEU A 1 91 ? -3.846 3.809 -1.088 1.00 91.44 91 LEU A C 1
ATOM 687 O O . LEU A 1 91 ? -4.805 3.266 -1.624 1.00 91.44 91 LEU A O 1
ATOM 691 N N . GLU A 1 92 ? -3.877 5.085 -0.696 1.00 89.62 92 GLU A N 1
ATOM 692 C CA . GLU A 1 92 ? -5.076 5.949 -0.774 1.00 89.62 92 GLU A CA 1
ATOM 693 C C . GLU A 1 92 ? -5.673 6.036 -2.190 1.00 89.62 92 GLU A C 1
ATOM 695 O O . GLU A 1 92 ? -6.881 6.168 -2.368 1.00 89.62 92 GLU A O 1
ATOM 700 N N . ASN A 1 93 ? -4.823 5.943 -3.217 1.00 86.81 93 ASN A N 1
ATOM 701 C CA . ASN A 1 93 ? -5.230 6.024 -4.614 1.00 86.81 93 ASN A CA 1
ATOM 702 C C . ASN A 1 93 ? -4.833 4.756 -5.363 1.00 86.81 93 ASN A C 1
ATOM 704 O O . ASN A 1 93 ? -3.672 4.339 -5.345 1.00 86.81 93 ASN A O 1
ATOM 708 N N . PHE A 1 94 ? -5.794 4.174 -6.077 1.00 87.06 94 PHE A N 1
ATOM 709 C CA . PHE A 1 94 ? -5.526 3.051 -6.957 1.00 87.06 94 PHE A CA 1
ATOM 710 C C . PHE A 1 94 ? -4.854 3.539 -8.242 1.00 87.06 94 PHE A C 1
ATOM 712 O O . PHE A 1 94 ? -5.395 4.365 -8.980 1.00 87.06 94 PHE A O 1
ATOM 719 N N . HIS A 1 95 ? -3.696 2.962 -8.546 1.00 84.06 95 HIS A N 1
ATOM 720 C CA . HIS A 1 95 ? -3.010 3.141 -9.817 1.00 84.06 95 HIS A CA 1
ATOM 721 C C . HIS A 1 95 ? -2.563 1.781 -10.334 1.00 84.06 95 HIS A C 1
ATOM 723 O O . HIS A 1 95 ? -1.840 1.073 -9.646 1.00 84.06 95 HIS A O 1
ATOM 729 N N . ARG A 1 96 ? -2.913 1.436 -11.581 1.00 80.62 96 ARG A N 1
ATOM 730 C CA . ARG A 1 96 ? -2.489 0.168 -12.207 1.00 80.62 96 ARG A CA 1
ATOM 731 C C . ARG A 1 96 ? -0.964 -0.013 -12.186 1.00 80.62 96 ARG A C 1
ATOM 733 O O . ARG A 1 96 ? -0.469 -1.127 -12.054 1.00 80.62 96 ARG A O 1
ATOM 740 N N . MET A 1 97 ? -0.220 1.082 -12.308 1.00 83.38 97 MET A N 1
ATOM 741 C CA . MET A 1 97 ? 1.239 1.111 -12.220 1.00 83.38 97 MET A CA 1
ATOM 742 C C . MET A 1 97 ? 1.654 2.220 -11.243 1.00 83.38 97 MET A C 1
ATOM 744 O O . MET A 1 97 ? 1.911 3.340 -11.680 1.00 83.38 97 MET A O 1
ATOM 748 N N . PRO A 1 98 ? 1.677 1.948 -9.925 1.00 81.69 98 PRO A N 1
ATOM 749 C CA . PRO A 1 98 ? 1.971 2.969 -8.919 1.00 81.69 98 PRO A CA 1
ATOM 750 C C . PRO A 1 98 ? 3.467 3.330 -8.841 1.00 81.69 98 PRO A C 1
ATOM 752 O O . PRO A 1 98 ? 3.826 4.300 -8.178 1.00 81.69 98 PRO A O 1
ATOM 755 N N . PHE A 1 99 ? 4.334 2.587 -9.541 1.00 84.56 99 PHE A N 1
ATOM 756 C CA . PHE A 1 99 ? 5.787 2.765 -9.534 1.00 84.56 99 PHE A CA 1
ATOM 757 C C . PHE A 1 99 ? 6.356 2.971 -10.941 1.00 84.56 99 PHE A C 1
ATOM 759 O O . PHE A 1 99 ? 5.800 2.501 -11.938 1.00 84.56 99 PHE A O 1
ATOM 766 N N . ILE A 1 100 ? 7.502 3.651 -11.004 1.00 86.00 100 ILE A N 1
ATOM 767 C CA . ILE A 1 100 ? 8.249 3.962 -12.226 1.00 86.00 100 ILE A CA 1
ATOM 768 C C . ILE A 1 100 ? 9.683 3.432 -12.107 1.00 86.00 100 I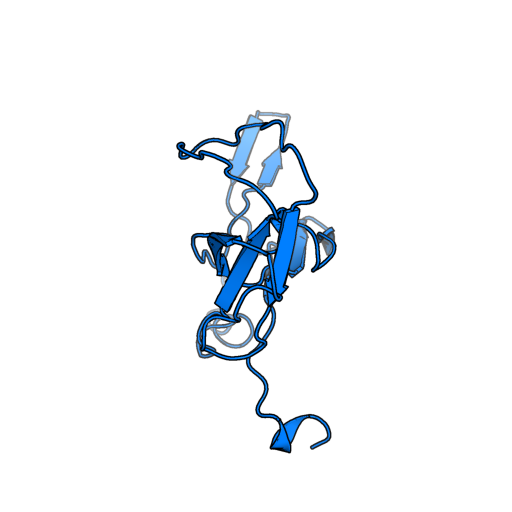LE A C 1
ATOM 770 O O . ILE A 1 100 ? 10.309 3.585 -11.061 1.00 86.00 100 ILE A O 1
ATOM 774 N N . GLU A 1 101 ? 10.209 2.834 -13.177 1.00 86.62 101 GLU A N 1
ATOM 775 C CA . GLU A 1 101 ? 11.599 2.369 -13.216 1.00 86.62 101 GLU A CA 1
ATOM 776 C C . GLU A 1 101 ? 12.531 3.522 -13.552 1.00 86.62 101 GLU A C 1
ATOM 778 O O . GLU A 1 101 ? 12.260 4.254 -14.506 1.00 86.62 101 GLU A O 1
ATOM 783 N N . CYS A 1 102 ? 13.658 3.639 -12.852 1.00 88.44 102 CYS A N 1
ATOM 784 C CA . CYS A 1 102 ? 14.679 4.642 -13.135 1.00 88.44 102 CYS A CA 1
ATOM 785 C C . CYS A 1 102 ? 16.062 4.002 -13.307 1.00 88.44 102 CYS A C 1
ATOM 787 O O . CYS A 1 102 ? 16.550 3.305 -12.424 1.00 88.44 102 CYS A O 1
ATOM 789 N N . ASN A 1 103 ? 16.741 4.301 -14.416 1.00 87.00 103 ASN A N 1
ATOM 790 C CA . ASN A 1 103 ? 18.126 3.903 -14.658 1.00 87.00 103 ASN A CA 1
ATOM 791 C C . ASN A 1 103 ? 19.085 5.056 -14.325 1.00 87.00 103 ASN A C 1
ATOM 793 O O . ASN A 1 103 ? 18.939 6.159 -14.857 1.00 87.00 103 ASN A O 1
ATOM 797 N N . GLY A 1 104 ? 20.095 4.782 -13.494 1.00 84.88 104 GLY A N 1
ATOM 798 C CA . GLY A 1 104 ? 21.064 5.765 -13.002 1.00 84.88 104 GLY A CA 1
ATOM 799 C C . GLY A 1 104 ? 21.975 6.403 -14.059 1.00 84.88 104 GLY A C 1
ATOM 800 O O . GLY A 1 104 ? 22.494 7.486 -13.811 1.00 84.88 104 GLY A O 1
ATOM 801 N N . ASN A 1 105 ? 22.155 5.805 -15.243 1.00 83.56 105 ASN A N 1
ATOM 802 C CA . ASN A 1 105 ? 22.944 6.407 -16.326 1.00 83.56 105 ASN A CA 1
ATOM 803 C C . ASN A 1 105 ? 22.302 6.103 -17.693 1.00 83.56 105 ASN A C 1
ATOM 805 O O . ASN A 1 105 ? 22.335 4.946 -18.116 1.00 83.56 105 ASN A O 1
ATOM 809 N N . PRO A 1 106 ? 21.703 7.088 -18.397 1.00 84.12 106 PRO A N 1
ATOM 810 C CA . PRO A 1 106 ? 21.840 8.545 -18.238 1.00 84.12 106 PRO A CA 1
ATOM 811 C C . PRO A 1 106 ? 20.827 9.238 -17.292 1.00 84.12 106 PRO A C 1
ATOM 813 O O . PRO A 1 106 ? 20.590 10.432 -17.445 1.00 84.12 106 PRO A O 1
ATOM 816 N N . GLY A 1 107 ? 20.216 8.543 -16.321 1.00 88.94 107 GLY A N 1
ATOM 817 C CA . GLY A 1 107 ? 19.243 9.160 -15.399 1.00 88.94 107 GLY A CA 1
ATOM 818 C C . GLY A 1 107 ? 17.834 9.238 -15.991 1.00 88.94 107 GLY A C 1
ATOM 819 O O . GLY A 1 107 ? 17.197 10.287 -15.971 1.00 88.94 107 GLY A O 1
ATOM 820 N N . THR A 1 108 ? 17.361 8.139 -16.579 1.00 89.81 108 THR A N 1
ATOM 821 C CA . THR A 1 108 ? 16.058 8.092 -17.268 1.00 89.81 108 THR A CA 1
ATOM 822 C C . THR A 1 108 ? 15.062 7.287 -16.462 1.00 89.81 108 THR A C 1
ATOM 824 O O . THR A 1 108 ? 15.399 6.201 -15.998 1.00 89.81 108 THR A O 1
ATOM 827 N N . CYS A 1 109 ? 13.840 7.801 -16.330 1.00 89.94 109 CYS A N 1
ATOM 828 C CA . CYS A 1 109 ? 12.738 7.081 -15.709 1.00 89.94 109 CYS A CA 1
ATOM 829 C C . CYS A 1 109 ? 11.645 6.806 -16.738 1.00 89.94 109 CYS A C 1
ATOM 831 O O . CYS A 1 109 ? 11.307 7.685 -17.535 1.00 89.94 109 CYS A O 1
ATOM 833 N N . LYS A 1 110 ? 11.092 5.596 -16.739 1.00 86.06 110 LYS A N 1
ATOM 834 C CA . LYS A 1 110 ? 10.037 5.196 -17.670 1.00 86.06 110 LYS A CA 1
ATOM 835 C C . LYS A 1 110 ? 9.091 4.192 -17.028 1.00 86.06 110 LYS A C 1
ATOM 837 O O . LYS A 1 110 ? 9.493 3.368 -16.210 1.00 86.06 110 LYS A O 1
ATOM 842 N N . TYR A 1 111 ? 7.838 4.234 -17.460 1.00 82.75 111 TYR A N 1
ATOM 843 C CA . TYR A 1 111 ? 6.944 3.100 -17.285 1.00 82.75 111 TYR A CA 1
ATOM 844 C C . TYR A 1 111 ? 7.381 2.012 -18.264 1.00 82.75 111 TYR A C 1
ATOM 846 O O . TYR A 1 111 ? 7.492 2.261 -19.467 1.00 82.75 111 TYR A O 1
ATOM 854 N N . ASP A 1 112 ? 7.683 0.828 -17.746 1.00 80.12 112 ASP A N 1
ATOM 855 C CA . ASP A 1 112 ? 8.091 -0.318 -18.550 1.00 80.12 112 ASP A CA 1
ATOM 856 C C . ASP A 1 112 ? 6.988 -1.379 -18.542 1.00 80.12 112 ASP A C 1
ATOM 858 O O . ASP A 1 112 ? 6.325 -1.594 -17.530 1.00 80.12 112 ASP A O 1
ATOM 862 N N . SER A 1 113 ? 6.783 -2.057 -19.671 1.00 79.81 113 SER A N 1
ATOM 863 C CA . SER A 1 113 ? 5.772 -3.116 -19.795 1.00 79.81 113 SER A CA 1
ATOM 864 C C . SER A 1 113 ? 6.071 -4.357 -18.953 1.00 79.81 113 SER A C 1
ATOM 866 O O . SER A 1 113 ? 5.229 -5.243 -18.853 1.00 79.81 113 SER A O 1
ATOM 868 N N . SER A 1 114 ? 7.276 -4.452 -18.394 1.00 79.62 114 SER A N 1
ATOM 869 C CA . SER A 1 114 ? 7.671 -5.523 -17.478 1.00 79.62 114 SER A CA 1
ATOM 870 C C . SER A 1 114 ? 7.150 -5.295 -16.054 1.00 79.62 114 SER A C 1
ATOM 872 O O . SER A 1 114 ? 7.352 -6.152 -15.200 1.00 79.62 114 SER A O 1
ATOM 874 N N . HIS A 1 115 ? 6.515 -4.148 -15.783 1.00 83.56 115 HIS A N 1
ATOM 875 C CA . HIS A 1 115 ? 6.058 -3.786 -14.448 1.00 83.56 115 HIS A CA 1
ATOM 876 C C . HIS A 1 115 ? 4.661 -4.332 -14.170 1.00 83.56 115 HIS A C 1
ATOM 878 O O . HIS A 1 115 ? 3.705 -4.026 -14.886 1.00 83.56 115 HIS A O 1
ATOM 884 N N . TYR A 1 116 ? 4.537 -5.078 -13.078 1.00 87.25 116 TYR A N 1
ATOM 885 C CA . TYR A 1 116 ? 3.266 -5.583 -12.577 1.00 87.25 116 TYR A CA 1
ATOM 886 C C . TYR A 1 116 ? 3.029 -5.081 -11.158 1.00 87.25 116 TYR A C 1
ATOM 888 O O . TYR A 1 116 ? 3.961 -4.940 -10.369 1.00 87.25 116 TYR A O 1
ATOM 896 N N . SER A 1 117 ? 1.767 -4.805 -10.843 1.00 88.50 117 SER A N 1
ATOM 897 C CA . SER A 1 117 ? 1.307 -4.505 -9.492 1.00 88.50 117 SER A CA 1
ATOM 898 C C . SER A 1 117 ? 0.289 -5.560 -9.080 1.00 88.50 117 SER A C 1
ATOM 900 O O . SER A 1 117 ? -0.530 -6.000 -9.893 1.00 88.50 117 SER A O 1
ATOM 902 N N . TYR A 1 118 ? 0.364 -5.982 -7.825 1.00 90.19 118 TYR A N 1
ATOM 903 C CA . TYR A 1 118 ? -0.457 -7.044 -7.268 1.00 90.19 118 TYR A CA 1
ATOM 904 C C . TYR A 1 118 ? -1.282 -6.481 -6.117 1.00 90.19 118 TYR A C 1
ATOM 906 O O . TYR A 1 118 ? -0.753 -5.876 -5.182 1.00 90.19 118 TYR A O 1
ATOM 914 N N . TRP A 1 119 ? -2.587 -6.708 -6.198 1.00 91.56 119 TRP A N 1
ATOM 915 C CA . TRP A 1 119 ? -3.587 -6.198 -5.269 1.00 91.56 119 TRP A CA 1
ATOM 916 C C . TRP A 1 119 ? -4.392 -7.374 -4.718 1.00 91.56 119 TRP A C 1
ATOM 918 O O . TRP A 1 119 ? -4.567 -8.374 -5.420 1.00 91.56 119 TRP A O 1
ATOM 928 N N . LEU A 1 120 ? -4.889 -7.281 -3.480 1.00 91.19 120 LEU A N 1
ATOM 929 C CA . LEU A 1 120 ? -5.831 -8.290 -2.985 1.00 91.19 120 LEU A CA 1
ATOM 930 C C . LEU A 1 120 ? -7.098 -8.263 -3.844 1.00 91.19 120 LEU A C 1
ATOM 932 O O . LEU A 1 120 ? -7.569 -7.191 -4.218 1.00 91.19 120 LEU A O 1
ATOM 936 N N . ALA A 1 121 ? -7.639 -9.442 -4.142 1.00 86.31 121 ALA A N 1
ATOM 937 C CA . ALA A 1 121 ? -8.893 -9.598 -4.870 1.00 86.31 121 ALA A CA 1
ATOM 938 C C . ALA A 1 121 ? -10.085 -9.691 -3.908 1.00 86.31 121 ALA A C 1
ATOM 940 O O . ALA A 1 121 ? -9.938 -10.148 -2.769 1.00 86.31 121 ALA A O 1
ATOM 941 N N . ALA A 1 122 ? -11.264 -9.271 -4.381 1.00 84.94 122 ALA A N 1
ATOM 942 C CA . ALA A 1 122 ? -12.519 -9.552 -3.690 1.00 84.94 122 ALA A CA 1
ATOM 943 C C . ALA A 1 122 ? -12.736 -11.056 -3.724 1.00 84.94 122 ALA A C 1
ATOM 945 O O . ALA A 1 122 ? -12.584 -11.676 -4.778 1.00 84.94 122 ALA A O 1
ATOM 946 N N . LEU A 1 123 ? -13.124 -11.619 -2.589 1.00 83.88 123 LEU A N 1
ATOM 947 C CA . LEU A 1 123 ? -13.525 -13.012 -2.498 1.00 83.88 123 LEU A CA 1
ATOM 948 C C . LEU A 1 123 ? -14.968 -13.076 -2.017 1.00 83.88 123 LEU A C 1
ATOM 950 O O . LEU A 1 123 ? -15.311 -12.497 -0.983 1.00 83.88 123 LEU A O 1
ATOM 954 N N . ASP A 1 124 ? -15.804 -13.819 -2.740 1.00 81.88 124 ASP A N 1
ATOM 955 C CA . ASP A 1 124 ? -17.043 -14.306 -2.152 1.00 81.88 124 ASP A CA 1
ATOM 956 C C . ASP A 1 124 ? -16.679 -15.395 -1.136 1.00 81.88 124 ASP A C 1
ATOM 958 O O . ASP A 1 124 ? -15.915 -16.320 -1.423 1.00 81.88 124 ASP A O 1
ATOM 962 N N . LYS A 1 125 ? -17.218 -15.285 0.081 1.00 83.56 125 LYS A N 1
ATOM 963 C CA . LYS A 1 125 ? -16.983 -16.268 1.146 1.00 83.56 125 LYS A CA 1
ATOM 964 C C . LYS A 1 125 ? -17.435 -17.671 0.741 1.00 83.56 125 LYS A C 1
ATOM 966 O O . LYS A 1 125 ? -16.914 -18.650 1.268 1.00 83.56 125 LYS A O 1
ATOM 971 N N . THR A 1 126 ? -18.403 -17.769 -0.165 1.00 87.00 126 THR A N 1
ATOM 972 C CA . THR A 1 126 ? -18.904 -19.042 -0.689 1.00 87.00 126 THR A CA 1
ATOM 973 C C . THR A 1 126 ? -17.954 -19.696 -1.695 1.00 87.00 126 THR A C 1
ATOM 975 O O . THR A 1 126 ? -17.946 -20.921 -1.780 1.00 87.00 126 THR A O 1
ATOM 978 N N . ASP A 1 127 ? -17.071 -18.920 -2.333 1.00 84.38 127 ASP A N 1
ATOM 979 C CA . ASP A 1 127 ? -16.128 -19.386 -3.361 1.00 84.38 127 ASP A CA 1
ATOM 980 C C . ASP A 1 127 ? -14.695 -19.586 -2.832 1.00 84.38 127 ASP A C 1
ATOM 982 O O . ASP A 1 127 ? -13.778 -19.888 -3.593 1.00 84.38 127 ASP A O 1
ATOM 986 N N . MET A 1 128 ? -14.467 -19.455 -1.519 1.00 81.25 128 MET A N 1
ATOM 987 C CA . MET A 1 128 ? -13.121 -19.575 -0.927 1.00 81.25 128 MET A CA 1
ATOM 988 C C . MET A 1 128 ? -12.446 -20.932 -1.187 1.00 81.25 128 MET A C 1
ATOM 990 O O . MET A 1 128 ? -11.218 -21.015 -1.176 1.00 81.25 128 MET A O 1
ATOM 994 N N . PHE A 1 129 ? -13.241 -21.987 -1.382 1.00 87.44 129 PHE A N 1
ATOM 995 C CA . PHE A 1 129 ? -12.782 -23.364 -1.595 1.00 87.44 129 PHE A CA 1
ATOM 996 C C . PHE A 1 129 ? -13.457 -24.027 -2.809 1.00 87.44 129 PHE A C 1
ATOM 998 O O . PHE A 1 129 ? -13.579 -25.254 -2.826 1.00 87.44 129 PHE A O 1
ATOM 1005 N N . GLY A 1 130 ? -13.964 -23.214 -3.746 1.00 69.19 130 GLY A N 1
ATOM 1006 C CA . GLY A 1 130 ? -14.645 -23.674 -4.963 1.00 69.19 130 GLY A CA 1
ATOM 1007 C C . GLY A 1 130 ? -13.776 -24.526 -5.881 1.00 69.19 130 GLY A C 1
ATOM 1008 O O . GLY A 1 130 ? -12.531 -24.391 -5.834 1.00 69.19 130 GLY A O 1
#

pLDDT: mean 80.41, std 16.92, range [29.3, 97.38]

Foldseek 3Di:
DDDPPVPPPQPPPFQFWKKWKKWQDDDDDDDPDDDDDDDPTDIWMDTDLANDHDDDPPNIDTDAMAGQWAWKAAPPRDIDGDPNGDPVRGDRDDDQQPDWDFDVVVTDIGDDPRMGTDGRGRDDPVVPPD